Protein 7Y5J (pdb70)

B-factor: mean 24.88, std 18.6, range [5.03, 132.29]

Solvent-accessible surface area: 5828 Å² total; per-residue (Å²): 117,142,4,51,9,25,126,20,89,11,68,140,112,6,148,90,42,71,105,3,110,8,92,0,49,11,173,122,12,96,40,117,22,75,28,16,0,38,45,103,62,135,121,22,125,84,32,184,56,24,48,36,79,104,74,76,159,88,12,0,23,0,0,0,65,108,3,40,82,157,8,58,2,62,2,20,0,72,0,62,14,164,64,19,156,42,60,15,84,22,117,0,110,11,133

Nearest PDB structures (foldseek):
  7y5j-assembly1_A  TM=1.011E+00  e=2.094E-19  Chelicerata
  7y4x-assembly1_B  TM=9.498E-01  e=1.208E-09  Chelicerata
  1g1c-assembly2_B  TM=8.730E-01  e=9.684E-08  Homo sapiens
  3dmk-assembly1_A  TM=9.081E-01  e=1.177E-06  Drosophila melanogaster
  3dmk-assembly2_C-2  TM=9.012E-01  e=4.711E-06  Drosophila melanogaster

Foldseek 3Di:
DEWDWDAKEWDDAAEAFAKTKIKTFIDDDDDQKDKWKDFVHHTDDDDDQWHWDAPDNGMIMIMGGRDDQVPWGKMKMKMDDPVGIDMYIYTDDYD

Sequence (95 aa):
DFPVISPFTFPTNVRLGEQVRVFCTVRRGNPPFSFAWFKEGEKLITGQHIEVENTDKYTSKLGILNVSTLDIGNYTCEITNQDGKDSATSRLIVE

Radius of gyration: 13.23 Å; Cα contacts (8 Å, |Δi|>4): 235; chains: 1; bounding box: 20×27×39 Å

Structure (mmCIF, N/CA/C/O backbone):
data_7Y5J
#
_entry.id   7Y5J
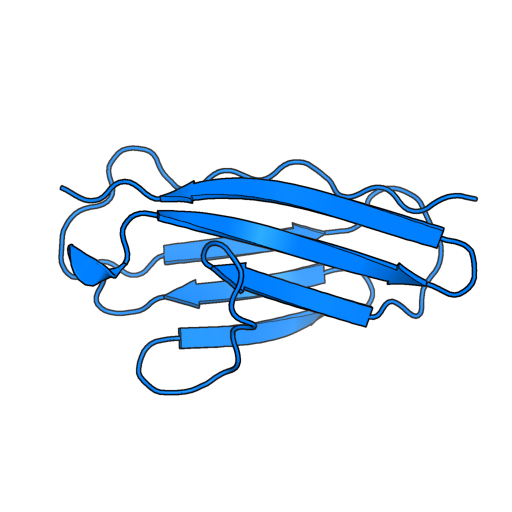#
_cell.length_a   64.773
_cell.length_b   64.773
_cell.length_c   113.046
_cell.angle_alpha   90.000
_cell.angle_beta   90.000
_cell.angle_gamma   120.000
#
_symmetry.space_group_name_H-M   'P 65 2 2'
#
loop_
_entity.id
_entity.type
_entity.pdbx_description
1 polymer 'Down Syndrome Cell Adhesion Molecules'
2 water water
#
loop_
_atom_site.group_PDB
_atom_site.id
_atom_site.type_symbol
_atom_site.label_atom_id
_atom_site.label_alt_id
_atom_site.label_comp_id
_atom_site.label_asym_id
_atom_site.label_entity_id
_atom_site.label_seq_id
_atom_site.pdbx_PDB_ins_code
_atom_site.Cartn_x
_atom_site.Cartn_y
_atom_site.Cartn_z
_atom_site.occupancy
_atom_site.B_iso_or_equiv
_atom_site.auth_seq_id
_atom_site.auth_comp_id
_atom_site.auth_asym_id
_atom_site.auth_atom_id
_atom_site.pdbx_PDB_model_num
ATOM 1 N N . ASP A 1 6 ? 17.149 -10.884 -28.262 1.00 64.06 1 ASP A N 1
ATOM 2 C CA . ASP A 1 6 ? 16.536 -12.044 -27.623 1.00 74.93 1 ASP A CA 1
ATOM 3 C C . ASP A 1 6 ? 16.254 -11.742 -26.151 1.00 64.09 1 ASP A C 1
ATOM 4 O O . ASP A 1 6 ? 17.133 -11.278 -25.419 1.00 51.69 1 ASP A O 1
ATOM 12 N N . PHE A 1 7 ? 15.023 -12.009 -25.732 1.00 82.30 2 PHE A N 1
ATOM 13 C CA . PHE A 1 7 ? 14.607 -11.707 -24.366 1.00 56.66 2 PHE A CA 1
ATOM 14 C C . PHE A 1 7 ? 15.246 -12.689 -23.393 1.00 51.27 2 PHE A C 1
ATOM 15 O O . PHE A 1 7 ? 15.175 -13.902 -23.613 1.00 58.83 2 PHE A O 1
ATOM 31 N N . PRO A 1 8 ? 15.865 -12.219 -22.314 1.00 45.07 3 PRO A N 1
ATOM 32 C CA . PRO A 1 8 ? 16.573 -13.137 -21.415 1.00 44.26 3 PRO A CA 1
ATOM 33 C C . PRO A 1 8 ? 15.612 -13.941 -20.556 1.00 29.52 3 PRO A C 1
ATOM 34 O O . PRO A 1 8 ? 14.528 -13.481 -20.194 1.00 27.72 3 PRO A O 1
ATOM 45 N N . VAL A 1 9 ? 16.030 -15.164 -20.234 1.00 27.68 4 VAL A N 1
ATOM 46 C CA . VAL A 1 9 ? 15.190 -16.108 -19.506 1.00 33.28 4 VAL A CA 1
ATOM 47 C C . VAL A 1 9 ? 16.036 -16.837 -18.473 1.00 20.64 4 VAL A C 1
ATOM 48 O O . VAL A 1 9 ? 17.075 -17.414 -18.815 1.00 20.20 4 VAL A O 1
ATOM 61 N N . ILE A 1 10 ? 15.575 -16.826 -17.209 1.00 16.21 5 ILE A N 1
ATOM 62 C CA . ILE A 1 10 ? 16.245 -17.519 -16.111 1.00 16.85 5 ILE A CA 1
ATOM 63 C C . ILE A 1 10 ? 15.838 -18.983 -16.117 1.00 14.62 5 ILE A C 1
ATOM 64 O O . ILE A 1 10 ? 14.665 -19.311 -16.336 1.00 19.02 5 ILE A O 1
ATOM 80 N N . SER A 1 11 ? 16.794 -19.860 -15.850 1.00 15.67 6 SER A N 1
ATOM 81 C CA . SER A 1 11 ? 16.458 -21.260 -15.604 1.00 14.04 6 SER A CA 1
ATOM 82 C C . SER A 1 11 ? 15.860 -21.395 -14.211 1.00 15.69 6 SER A C 1
ATOM 83 O O . SER A 1 11 ? 16.451 -20.910 -13.244 1.00 14.74 6 SER A O 1
ATOM 91 N N . PRO A 1 12 ? 14.705 -22.035 -14.063 1.00 13.88 7 PRO A N 1
ATOM 92 C CA . PRO A 1 12 ? 14.111 -22.162 -12.726 1.00 12.84 7 PRO A CA 1
ATOM 93 C C . PRO A 1 12 ? 15.100 -22.761 -11.740 1.00 12.82 7 PRO A C 1
ATOM 94 O O . PRO A 1 12 ? 15.942 -23.587 -12.096 1.00 15.56 7 PRO A O 1
ATOM 105 N N . PHE A 1 13 ? 14.998 -22.329 -10.487 1.00 10.98 8 PHE A N 1
ATOM 106 C CA . PHE A 1 13 ? 15.823 -22.870 -9.423 1.00 10.81 8 PHE A CA 1
ATOM 107 C C . PHE A 1 13 ? 14.920 -23.272 -8.272 1.00 9.77 8 PHE A C 1
ATOM 108 O O . PHE A 1 13 ? 13.783 -22.816 -8.159 1.00 10.98 8 PHE A O 1
ATOM 125 N N . THR A 1 14 ? 15.439 -24.152 -7.419 1.00 12.08 9 THR A N 1
ATOM 126 C CA . THR A 1 14 ? 14.720 -24.614 -6.240 1.00 10.01 9 THR A CA 1
ATOM 127 C C . THR A 1 14 ? 15.701 -24.798 -5.092 1.00 9.55 9 THR A C 1
ATOM 128 O O . THR A 1 14 ? 16.845 -25.208 -5.307 1.00 12.72 9 THR A O 1
ATOM 134 N N . PHE A 1 15 ? 15.250 -24.499 -3.875 1.00 9.78 10 PHE A N 1
ATOM 135 C CA . PHE A 1 15 ? 16.027 -24.794 -2.691 1.00 9.41 10 PHE A CA 1
ATOM 136 C C . PHE A 1 15 ? 15.943 -26.295 -2.413 1.00 10.72 10 PHE A C 1
ATOM 137 O O . PHE A 1 15 ? 15.014 -26.974 -2.864 1.00 11.84 10 PHE A O 1
ATOM 154 N N . PRO A 1 16 ? 16.904 -26.842 -1.669 1.00 12.30 11 PRO A N 1
ATOM 155 C CA . PRO A 1 16 ? 16.811 -28.253 -1.282 1.00 13.12 11 PRO A CA 1
ATOM 156 C C . PRO A 1 16 ? 15.579 -28.495 -0.422 1.00 16.53 11 PRO A C 1
ATOM 157 O O . PRO A 1 16 ? 15.045 -27.585 0.218 1.00 14.98 11 PRO A O 1
ATOM 168 N N . THR A 1 17 ? 15.136 -29.748 -0.402 1.00 18.11 12 THR A N 1
ATOM 169 C CA . THR A 1 17 ? 13.841 -30.073 0.186 1.00 19.56 12 THR A CA 1
ATOM 170 C C . THR A 1 17 ? 13.906 -30.493 1.646 1.00 33.97 12 THR A C 1
ATOM 171 O O . THR A 1 17 ? 12.849 -30.628 2.276 1.00 43.19 12 THR A O 1
ATOM 182 N N . ASN A 1 18 ? 15.094 -30.720 2.196 1.00 18.14 13 ASN A N 1
ATOM 183 C CA . ASN A 1 18 ? 15.216 -31.230 3.556 1.00 27.61 13 ASN A CA 1
ATOM 184 C C . ASN A 1 18 ? 16.187 -30.383 4.362 1.00 24.34 13 ASN A C 1
ATOM 185 O O . ASN A 1 18 ? 16.999 -30.905 5.133 1.00 28.28 13 ASN A O 1
ATOM 196 N N . VAL A 1 19 ? 16.105 -29.059 4.203 1.00 18.76 14 VAL A N 1
ATOM 197 C CA . VAL A 1 19 ? 17.047 -28.167 4.872 1.00 22.01 14 VAL A CA 1
ATOM 198 C C . VAL A 1 19 ? 16.784 -28.164 6.373 1.00 21.26 14 VAL A C 1
ATOM 199 O O . VAL A 1 19 ? 15.649 -27.960 6.821 1.00 24.20 14 VAL A O 1
ATOM 212 N N . ARG A 1 20 ? 17.841 -28.349 7.159 1.00 22.82 15 ARG A N 1
ATOM 213 C CA . ARG A 1 20 ? 17.766 -28.307 8.611 1.00 25.27 15 ARG A CA 1
ATOM 214 C C . ARG A 1 20 ? 18.549 -27.111 9.147 1.00 20.44 15 ARG A C 1
ATOM 215 O O . ARG A 1 20 ? 19.431 -26.561 8.477 1.00 19.25 15 ARG A O 1
ATOM 236 N N . LEU A 1 21 ? 18.200 -26.714 10.369 1.00 21.65 16 LEU A N 1
ATOM 237 C CA . LEU A 1 21 ? 18.865 -25.600 11.029 1.00 20.11 16 LEU A CA 1
ATOM 238 C C . LEU A 1 21 ? 20.375 -25.792 11.029 1.00 20.21 16 LEU A C 1
ATOM 239 O O . LEU A 1 21 ? 20.881 -26.888 11.298 1.00 23.58 16 LEU A O 1
ATOM 255 N N . GLY A 1 22 ? 21.093 -24.707 10.749 1.00 19.18 17 GLY A N 1
ATOM 256 C CA . GLY A 1 22 ? 22.535 -24.706 10.803 1.00 19.63 17 GLY A CA 1
ATOM 257 C C . GLY A 1 22 ? 23.227 -25.139 9.536 1.00 18.92 17 GLY A C 1
ATOM 258 O O . GLY A 1 22 ? 24.457 -25.017 9.446 1.00 21.71 17 GLY A O 1
ATOM 262 N N . GLU A 1 23 ? 22.489 -25.631 8.551 1.00 17.50 18 GLU A N 1
ATOM 263 C CA . GLU A 1 23 ? 23.107 -26.017 7.301 1.00 19.07 18 GLU A CA 1
ATOM 264 C C . GLU A 1 23 ? 23.411 -24.781 6.461 1.00 18.02 18 GLU A C 1
ATOM 265 O O . GLU A 1 23 ? 22.956 -23.669 6.746 1.00 17.23 18 GLU A O 1
ATOM 277 N N . GLN A 1 24 ? 24.215 -24.983 5.424 1.00 15.97 19 GLN A N 1
ATOM 278 C CA . GLN A 1 24 ? 24.477 -23.973 4.414 1.00 14.81 19 GLN A CA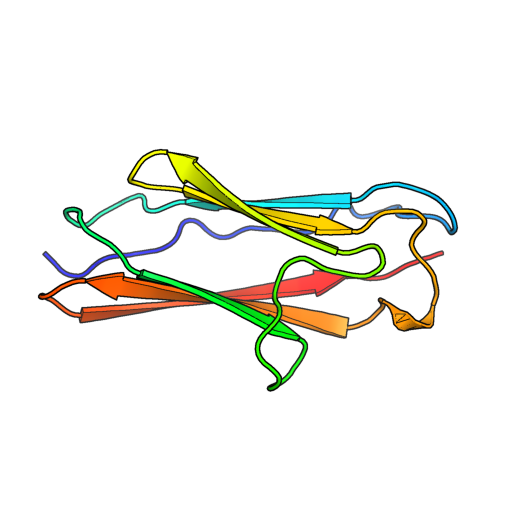 1
ATOM 279 C C . GLN A 1 24 ? 23.621 -24.282 3.193 1.00 14.68 19 GLN A C 1
ATOM 280 O O . GLN A 1 24 ? 23.420 -25.447 2.839 1.00 22.41 19 GLN A O 1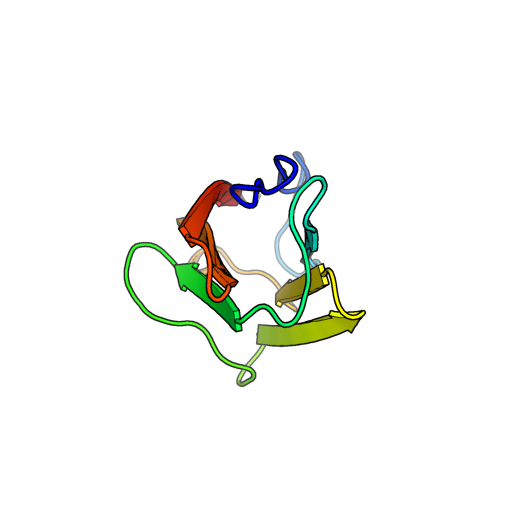
ATOM 294 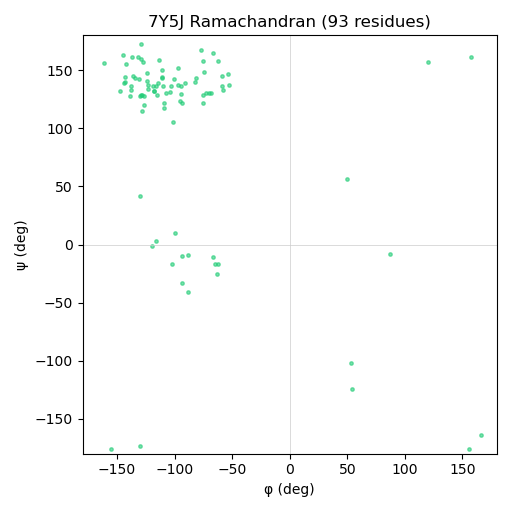N N . VAL A 1 25 ? 23.114 -23.226 2.551 1.00 10.13 20 VAL A N 1
ATOM 295 C CA . VAL A 1 25 ? 22.271 -23.337 1.366 1.00 12.41 20 VAL A CA 1
ATOM 296 C C . VAL A 1 25 ? 22.829 -22.406 0.296 1.00 8.34 20 VAL A C 1
ATOM 297 O O . VAL A 1 25 ? 23.031 -21.216 0.551 1.00 16.23 20 VAL A O 1
ATOM 310 N N . ARG A 1 26 ? 23.062 -22.945 -0.900 1.00 9.71 21 ARG A N 1
ATOM 311 C CA . ARG A 1 26 ? 23.495 -22.153 -2.041 1.00 8.58 21 ARG A CA 1
ATOM 312 C C . ARG A 1 26 ? 22.583 -22.471 -3.214 1.00 8.62 21 ARG A C 1
ATOM 313 O O . ARG A 1 26 ? 22.373 -23.648 -3.528 1.00 11.16 21 ARG A O 1
ATOM 334 N N . VAL A 1 27 ? 22.035 -21.435 -3.846 1.00 6.57 22 VAL A N 1
ATOM 335 C CA . VAL A 1 27 ? 21.237 -21.597 -5.056 1.00 6.44 22 VAL A CA 1
ATOM 336 C C . VAL A 1 27 ? 21.802 -20.674 -6.129 1.00 6.36 22 VAL A C 1
ATOM 337 O O . VAL A 1 27 ? 22.478 -19.681 -5.843 1.00 6.60 22 VAL A O 1
ATOM 350 N N . PHE A 1 28 ? 21.521 -21.022 -7.382 1.00 6.62 23 PHE A N 1
ATOM 351 C CA . PHE A 1 28 ? 22.119 -20.346 -8.525 1.00 6.91 23 PHE A CA 1
ATOM 3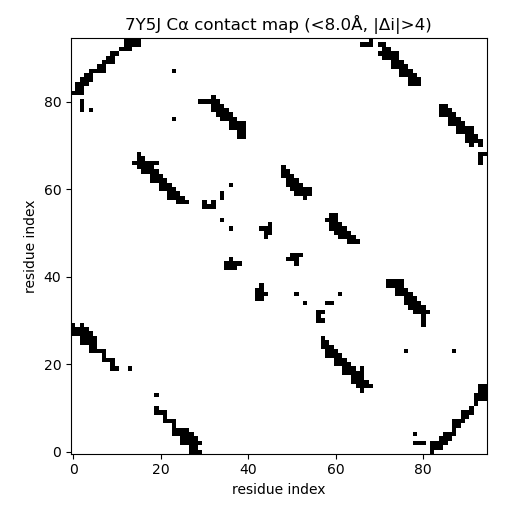52 C C . PHE A 1 28 ? 21.052 -19.907 -9.501 1.00 7.05 23 PHE A C 1
ATOM 353 O O . PHE A 1 28 ? 20.212 -20.710 -9.925 1.00 10.74 23 PHE A O 1
ATOM 370 N N . CYS A 1 29 ? 21.118 -18.627 -9.857 1.00 7.14 24 CYS A N 1
ATOM 371 C CA . CYS A 1 29 ? 20.274 -17.980 -10.858 1.00 8.63 24 CYS A CA 1
ATOM 372 C C . CYS A 1 29 ? 21.093 -17.856 -12.141 1.00 8.47 24 CYS A C 1
ATOM 373 O O . CYS A 1 29 ? 21.996 -17.021 -12.221 1.00 11.46 24 CYS A O 1
ATOM 380 N N . THR A 1 30 ? 20.795 -18.689 -13.142 1.00 10.45 25 THR A N 1
ATOM 381 C CA . THR A 1 30 ? 21.589 -18.718 -14.360 1.00 10.36 25 THR A CA 1
ATOM 382 C C . THR A 1 30 ? 20.679 -18.466 -15.551 1.00 11.59 25 THR A C 1
ATOM 383 O O . THR A 1 30 ? 19.489 -18.797 -15.535 1.00 13.72 25 THR A O 1
ATOM 394 N N . VAL A 1 31 ? 21.257 -17.819 -16.554 1.00 12.38 26 VAL A N 1
ATOM 395 C CA . VAL A 1 31 ? 20.540 -17.390 -17.747 1.00 13.76 26 VAL A CA 1
ATOM 396 C C . VAL A 1 31 ? 20.712 -18.436 -18.833 1.00 31.29 26 VAL A C 1
ATOM 397 O O . VAL A 1 31 ? 21.837 -18.706 -19.268 1.00 30.44 26 VAL A O 1
ATOM 410 N N . ARG A 1 32 ? 19.597 -18.953 -19.333 1.00 35.40 27 ARG A N 1
ATOM 411 C CA . ARG A 1 32 ? 19.647 -19.936 -20.406 1.00 42.47 27 ARG A CA 1
ATOM 412 C C . ARG A 1 32 ? 19.533 -19.322 -21.796 1.00 41.93 27 ARG A C 1
ATOM 413 O O . ARG A 1 32 ? 20.112 -19.859 -22.747 1.00 45.38 27 ARG A O 1
ATOM 434 N N . ARG A 1 33 ? 18.783 -18.232 -21.943 1.00 34.27 28 ARG A N 1
ATOM 435 C CA . ARG A 1 33 ? 18.693 -17.497 -23.197 1.00 28.56 28 ARG A CA 1
ATOM 436 C C . ARG A 1 33 ? 18.907 -16.020 -22.912 1.00 19.84 28 ARG A C 1
ATOM 437 O O . ARG A 1 33 ? 18.444 -15.512 -21.887 1.00 21.19 28 ARG A O 1
ATOM 458 N N . GLY A 1 34 ? 19.591 -15.337 -23.825 1.00 19.03 29 GLY A N 1
ATOM 459 C CA . GLY A 1 34 ? 19.821 -13.911 -23.692 1.00 21.05 29 GLY A CA 1
ATOM 460 C C . GLY A 1 34 ? 21.292 -13.572 -23.632 1.00 17.84 29 GLY A C 1
ATOM 461 O O . GLY A 1 34 ? 22.106 -14.422 -23.274 1.00 20.74 29 GLY A O 1
ATOM 465 N N . ASN A 1 35 ? 21.658 -12.349 -23.971 1.00 18.06 30 ASN A N 1
ATOM 466 C CA . ASN A 1 35 ? 23.066 -12.054 -24.090 1.00 22.56 30 ASN A CA 1
ATOM 467 C C . ASN A 1 35 ? 23.560 -11.144 -22.984 1.00 15.57 30 ASN A C 1
ATOM 468 O O . ASN A 1 35 ? 22.916 -10.140 -22.649 1.00 17.11 30 ASN A O 1
ATOM 479 N N . PRO A 1 36 ? 24.723 -11.437 -22.415 1.00 16.33 31 PRO A N 1
ATOM 480 C CA . PRO A 1 36 ? 25.320 -10.556 -21.416 1.00 15.70 31 PRO A CA 1
ATOM 481 C C . PRO A 1 36 ? 25.732 -9.238 -22.044 1.00 16.14 31 PRO A C 1
ATOM 482 O O . PRO A 1 36 ? 25.828 -9.128 -23.276 1.00 19.90 31 PRO A O 1
ATOM 493 N N . PRO A 1 37 ? 26.005 -8.210 -21.234 1.00 14.66 32 PRO A N 1
ATOM 494 C CA . PRO A 1 37 ? 26.047 -8.235 -19.769 1.00 13.68 32 PRO A CA 1
ATOM 495 C C . PRO A 1 37 ? 24.687 -8.131 -19.097 1.00 13.14 32 PRO A C 1
ATOM 496 O O . PRO A 1 37 ? 23.793 -7.426 -19.579 1.00 13.56 32 PRO A O 1
ATOM 507 N N . PHE A 1 38 ? 24.548 -8.859 -17.991 1.00 12.34 33 PHE A N 1
ATOM 508 C CA . PHE A 1 38 ? 23.348 -8.843 -17.177 1.00 12.48 33 PHE A CA 1
ATOM 509 C C . PHE A 1 38 ? 23.616 -8.178 -15.837 1.00 11.77 33 PHE A C 1
ATOM 510 O O . PHE A 1 38 ? 24.722 -8.261 -15.294 1.00 13.96 33 PHE A O 1
ATOM 527 N N . SER A 1 39 ? 22.577 -7.557 -15.297 1.00 11.91 34 SER A N 1
ATOM 528 C CA . SER A 1 39 ? 22.483 -7.297 -13.869 1.00 11.73 34 SER A CA 1
ATOM 529 C C . SER A 1 39 ? 21.762 -8.461 -13.210 1.00 10.94 34 SER A C 1
ATOM 530 O O . SER A 1 39 ? 20.791 -8.982 -13.758 1.00 10.90 34 SER A O 1
ATOM 538 N N . PHE A 1 40 ? 22.254 -8.876 -12.041 1.00 10.47 35 PHE A N 1
ATOM 539 C CA . PHE A 1 40 ? 21.609 -9.880 -11.209 1.00 9.86 35 PHE A CA 1
ATOM 540 C C . PHE A 1 40 ? 21.244 -9.234 -9.885 1.00 10.06 35 PHE A C 1
ATOM 541 O O . PHE A 1 40 ? 22.082 -8.561 -9.273 1.00 11.69 35 PHE A O 1
ATOM 558 N N . ALA A 1 41 ? 20.011 -9.442 -9.437 1.00 10.15 36 ALA A N 1
ATOM 559 C CA . ALA A 1 41 ? 19.575 -8.912 -8.154 1.00 10.50 36 ALA A CA 1
ATOM 560 C C . ALA A 1 41 ? 18.751 -9.966 -7.442 1.00 11.89 36 ALA A C 1
ATOM 561 O O . ALA A 1 41 ? 17.908 -10.625 -8.057 1.00 14.57 36 ALA A O 1
ATOM 568 N N . TRP A 1 42 ? 19.003 -10.126 -6.150 1.00 9.90 37 TRP A N 1
ATOM 569 C CA . TRP A 1 42 ? 18.249 -11.044 -5.317 1.00 9.67 37 TRP A CA 1
ATOM 570 C C . TRP A 1 42 ? 17.396 -10.273 -4.325 1.00 10.76 37 TRP A C 1
ATOM 571 O O . TRP A 1 42 ? 17.817 -9.239 -3.798 1.00 11.81 37 TRP A O 1
ATOM 592 N N . PHE A 1 43 ? 16.212 -10.806 -4.045 1.00 10.75 38 PHE A N 1
ATOM 593 C CA . PHE A 1 43 ? 15.262 -10.204 -3.125 1.00 11.74 38 PHE A CA 1
ATOM 594 C C . PHE A 1 43 ? 14.719 -11.285 -2.210 1.00 13.26 38 PHE A C 1
ATOM 595 O O . PHE A 1 43 ? 14.530 -12.428 -2.630 1.00 12.27 38 PHE A O 1
ATOM 612 N N . LYS A 1 44 ? 14.490 -10.942 -0.952 1.00 12.84 39 LYS A N 1
ATOM 613 C CA . LYS A 1 44 ? 13.725 -11.806 -0.068 1.00 13.43 39 LYS A CA 1
ATOM 614 C C . LYS A 1 44 ? 12.394 -11.115 0.160 1.00 24.81 39 LYS A C 1
ATOM 615 O O . LYS A 1 44 ? 12.354 -9.999 0.695 1.00 18.69 39 LYS A O 1
ATOM 634 N N . GLU A 1 45 ? 11.317 -11.763 -0.270 1.00 27.56 40 GLU A N 1
ATOM 635 C CA . GLU A 1 45 ? 10.066 -11.052 -0.428 1.00 36.17 40 GLU A CA 1
ATOM 636 C C . GLU A 1 45 ? 10.364 -9.839 -1.302 1.00 32.67 40 GLU A C 1
ATOM 637 O O . GLU A 1 45 ? 10.563 -9.987 -2.512 1.00 28.11 40 GLU A O 1
ATOM 643 N N . GLY A 1 46 ? 10.483 -8.648 -0.711 1.00 34.62 41 GLY A N 1
ATOM 644 C CA . GLY A 1 46 ? 10.708 -7.444 -1.492 1.00 35.63 41 GLY A CA 1
ATOM 645 C C . GLY A 1 46 ? 11.977 -6.654 -1.231 1.00 30.45 41 GLY A C 1
ATOM 646 O O . GLY A 1 46 ? 12.204 -5.638 -1.898 1.00 30.12 41 GLY A O 1
ATOM 650 N N . GLU A 1 47 ? 12.809 -7.081 -0.282 1.00 29.59 42 GLU A N 1
ATOM 651 C CA . GLU A 1 47 ? 14.026 -6.351 0.055 1.00 26.20 42 GLU A CA 1
ATOM 652 C C . GLU A 1 47 ? 15.224 -6.902 -0.714 1.00 18.80 42 GLU A C 1
ATOM 653 O O . GLU A 1 47 ? 15.423 -8.113 -0.785 1.00 15.65 42 GLU A O 1
ATOM 665 N N . LYS A 1 48 ? 16.043 -5.994 -1.243 1.00 21.14 43 LYS A N 1
ATOM 666 C CA . LYS A 1 48 ? 17.252 -6.377 -1.963 1.00 19.47 43 LYS A CA 1
ATOM 667 C C . LYS A 1 48 ? 18.281 -6.986 -1.019 1.00 18.78 43 LYS A C 1
ATOM 668 O O . LYS A 1 48 ? 18.595 -6.410 0.025 1.00 20.93 43 LYS A O 1
ATOM 687 N N . LEU A 1 49 ? 18.813 -8.145 -1.394 1.00 12.31 44 LEU A N 1
ATOM 688 C CA . LEU A 1 49 ? 19.828 -8.831 -0.610 1.00 11.69 44 LEU A CA 1
ATOM 689 C C . LEU A 1 49 ? 21.221 -8.533 -1.139 1.00 17.98 44 LEU A C 1
ATOM 690 O O . LEU A 1 49 ? 21.458 -8.571 -2.349 1.00 21.80 44 LEU A O 1
ATOM 706 N N . ILE A 1 50 ? 22.155 -8.280 -0.221 1.00 13.82 45 ILE A N 1
ATOM 707 C CA . ILE A 1 50 ? 23.551 -8.099 -0.581 1.00 15.00 45 ILE A CA 1
ATOM 708 C C . ILE A 1 50 ? 24.422 -8.844 0.415 1.00 15.38 45 ILE A C 1
ATOM 709 O O . ILE A 1 50 ? 23.997 -9.190 1.520 1.00 15.83 45 ILE A O 1
ATOM 725 N N . THR A 1 51 ? 25.659 -9.085 0.003 1.00 13.86 46 THR A N 1
ATOM 726 C CA . THR A 1 51 ? 26.589 -9.806 0.851 1.00 12.68 46 THR A CA 1
ATOM 727 C C . THR A 1 51 ? 26.760 -9.097 2.186 1.00 12.84 46 THR A C 1
ATOM 728 O O . THR A 1 51 ? 26.978 -7.881 2.244 1.00 17.05 46 THR A O 1
ATOM 739 N N . GLY A 1 52 ? 26.685 -9.871 3.253 1.00 12.41 47 GLY A N 1
ATOM 740 C CA . GLY A 1 52 ? 26.771 -9.366 4.606 1.00 13.53 47 GLY A CA 1
ATOM 741 C C . GLY A 1 52 ? 26.112 -10.336 5.553 1.00 13.23 47 GLY A C 1
ATOM 742 O O . GLY A 1 52 ? 25.327 -11.190 5.154 1.00 12.69 47 GLY A O 1
ATOM 746 N N . GLN A 1 53 ? 26.448 -10.201 6.833 1.00 13.81 48 GLN A N 1
ATOM 747 C CA . GLN A 1 53 ? 25.951 -11.127 7.842 1.00 15.21 48 GLN A CA 1
ATOM 748 C C . GLN A 1 53 ? 26.305 -12.542 7.400 1.00 12.05 48 GLN A C 1
ATOM 749 O O . GLN A 1 53 ? 27.472 -12.842 7.119 1.00 13.63 48 GLN A O 1
ATOM 763 N N . HIS A 1 54 ? 25.297 -13.401 7.291 1.00 11.71 49 HIS A N 1
ATOM 764 C CA . HIS A 1 54 ? 25.477 -14.786 6.881 1.00 11.07 49 HIS A CA 1
ATOM 765 C C . HIS A 1 54 ? 25.156 -15.020 5.414 1.00 15.29 49 HIS A C 1
ATOM 766 O O . HIS A 1 54 ? 25.097 -16.177 4.981 1.00 13.04 49 HIS A O 1
ATOM 779 N N . ILE A 1 55 ? 24.949 -13.961 4.643 1.00 11.73 50 ILE A N 1
ATOM 780 C CA . ILE A 1 55 ? 24.490 -14.062 3.263 1.00 11.35 50 ILE A CA 1
ATOM 781 C C . ILE A 1 55 ? 25.603 -13.654 2.309 1.00 9.10 50 ILE A C 1
ATOM 782 O O . ILE A 1 55 ? 26.391 -12.737 2.586 1.00 10.97 50 ILE A O 1
ATOM 798 N N . GLU A 1 56 ? 25.664 -14.351 1.183 1.00 15.27 51 GLU A N 1
ATOM 799 C CA . GLU A 1 56 ? 26.606 -14.091 0.106 1.00 14.69 51 GLU A CA 1
ATOM 800 C C . GLU A 1 56 ? 25.798 -13.946 -1.171 1.00 11.32 51 GLU A C 1
ATOM 801 O O . GLU A 1 56 ? 24.973 -14.809 -1.480 1.00 10.21 51 GLU A O 1
ATOM 813 N N . VAL A 1 57 ? 26.006 -12.853 -1.904 1.00 10.50 52 VAL A N 1
ATOM 814 C CA . VAL A 1 57 ? 25.430 -12.686 -3.233 1.00 8.29 52 VAL A CA 1
ATOM 815 C C . VAL A 1 57 ? 26.577 -12.359 -4.172 1.00 8.82 52 VAL A C 1
ATOM 816 O O . VAL A 1 57 ? 27.261 -11.344 -3.988 1.00 10.55 52 VAL A O 1
ATOM 829 N N . GLU A 1 58 ? 26.775 -13.195 -5.184 1.00 7.99 53 GLU A N 1
ATOM 830 C CA . GLU A 1 58 ? 28.022 -13.184 -5.934 1.00 11.54 53 GLU A CA 1
ATOM 831 C C . GLU A 1 58 ? 27.758 -13.561 -7.378 1.00 7.62 53 GLU A C 1
ATOM 832 O O . GLU A 1 58 ? 27.070 -14.542 -7.653 1.00 9.78 53 GLU A O 1
ATOM 844 N N . ASN A 1 59 ? 28.310 -12.787 -8.300 1.00 9.54 54 ASN A N 1
ATOM 845 C CA . ASN A 1 59 ? 28.303 -13.202 -9.696 1.00 11.20 54 ASN A CA 1
ATOM 846 C C . ASN A 1 59 ? 29.350 -14.299 -9.861 1.00 11.42 54 ASN A C 1
ATOM 847 O O . ASN A 1 59 ? 30.524 -14.101 -9.539 1.00 17.74 54 ASN A O 1
ATOM 858 N N . THR A 1 60 ? 28.911 -15.472 -10.321 1.00 8.26 55 THR A N 1
ATOM 859 C CA . THR A 1 60 ? 29.695 -16.685 -10.511 1.00 17.26 55 THR A CA 1
ATOM 860 C C . THR A 1 60 ? 30.339 -16.720 -11.892 1.00 9.65 55 THR A C 1
ATOM 861 O O . THR A 1 60 ? 31.499 -17.120 -12.030 1.00 11.95 55 THR A O 1
ATOM 872 N N . ASP A 1 61 ? 29.601 -16.302 -12.912 1.00 11.44 56 ASP A N 1
ATOM 873 C CA . ASP A 1 61 ? 30.113 -16.141 -14.264 1.00 9.74 56 ASP A CA 1
ATOM 874 C C . ASP A 1 61 ? 29.212 -15.108 -14.924 1.00 10.68 56 ASP A C 1
ATOM 875 O O . ASP A 1 61 ? 28.330 -14.538 -14.280 1.00 12.01 56 ASP A O 1
ATOM 884 N N . LYS A 1 62 ? 29.447 -14.853 -16.209 1.00 14.71 57 LYS A N 1
ATOM 885 C CA . LYS A 1 62 ? 28.701 -13.792 -16.872 1.00 12.94 57 LYS A CA 1
ATOM 886 C C . LYS A 1 62 ? 27.219 -14.107 -17.000 1.00 12.49 57 LYS A C 1
ATOM 887 O O . LYS A 1 62 ? 26.433 -13.208 -17.329 1.00 15.22 57 LYS A O 1
ATOM 906 N N . TYR A 1 63 ? 26.817 -15.348 -16.725 1.00 11.29 58 TYR A N 1
ATOM 907 C CA . TYR A 1 63 ? 25.442 -15.782 -16.866 1.00 11.36 58 TYR A CA 1
ATOM 908 C C . TYR A 1 63 ? 24.799 -16.181 -15.550 1.00 8.76 58 TYR A C 1
ATOM 909 O O . TYR A 1 63 ? 23.653 -16.630 -15.554 1.00 8.62 58 TYR A O 1
ATOM 927 N N . THR A 1 64 ? 25.497 -16.044 -14.424 1.00 7.39 59 THR A N 1
ATOM 928 C CA . THR A 1 64 ? 25.057 -16.697 -13.205 1.00 6.75 59 THR A CA 1
ATOM 929 C C . THR A 1 64 ? 25.318 -15.854 -11.972 1.00 6.37 59 THR A C 1
ATOM 930 O O . THR A 1 64 ? 26.394 -15.269 -11.827 1.00 8.55 59 THR A O 1
ATOM 941 N N . SER A 1 65 ? 24.343 -15.844 -11.064 1.00 7.17 60 SER A N 1
ATOM 942 C CA . SER A 1 65 ? 24.494 -15.273 -9.731 1.00 5.67 60 SER A CA 1
ATOM 943 C C . SER A 1 65 ? 24.180 -16.317 -8.665 1.00 8.44 60 SER A C 1
ATOM 944 O O . SER A 1 65 ? 23.200 -17.060 -8.774 1.00 8.75 60 SER A O 1
ATOM 952 N N . LYS A 1 66 ? 25.006 -16.359 -7.625 1.00 5.29 61 LYS A N 1
ATOM 953 C CA . LYS A 1 66 ? 24.813 -17.251 -6.494 1.00 5.20 61 LYS A CA 1
ATOM 954 C C . LYS A 1 66 ? 24.256 -16.493 -5.300 1.00 5.03 61 LYS A C 1
ATOM 955 O O . LYS A 1 66 ? 24.733 -15.400 -4.967 1.00 5.92 61 LYS A O 1
ATOM 974 N N . LEU A 1 67 ? 23.271 -17.097 -4.644 1.00 5.29 62 LEU A N 1
ATOM 975 C CA . LEU A 1 67 ? 22.834 -16.717 -3.306 1.00 5.55 62 LEU A CA 1
ATOM 976 C C . LEU A 1 67 ? 23.270 -17.813 -2.340 1.00 5.46 62 LEU A C 1
ATOM 977 O O . LEU A 1 67 ? 22.882 -18.977 -2.500 1.00 6.57 62 LEU A O 1
ATOM 993 N N . GLY A 1 68 ? 24.065 -17.443 -1.348 1.00 6.55 63 GLY A N 1
ATOM 994 C CA . GLY A 1 68 ? 24.474 -18.363 -0.297 1.00 6.40 63 GLY A CA 1
ATOM 995 C C . GLY A 1 68 ? 23.999 -17.882 1.054 1.00 7.67 63 GLY A C 1
ATOM 996 O O . GLY A 1 68 ? 24.099 -16.691 1.368 1.00 9.47 63 GLY A O 1
ATOM 1000 N N . ILE A 1 69 ? 23.481 -18.812 1.855 1.00 10.81 64 ILE A N 1
ATOM 1001 C CA . ILE A 1 69 ? 22.961 -18.539 3.188 1.00 8.84 64 ILE A CA 1
ATOM 1002 C C . ILE A 1 69 ? 23.625 -19.515 4.146 1.00 11.37 64 ILE A C 1
ATOM 1003 O O . ILE A 1 69 ? 23.408 -20.726 4.043 1.00 14.08 64 ILE A O 1
ATOM 1019 N N . LEU A 1 70 ? 24.424 -19.002 5.074 1.00 12.89 65 LEU A N 1
ATOM 1020 C CA . LEU A 1 70 ? 25.126 -19.859 6.020 1.00 15.43 65 LEU A CA 1
ATOM 1021 C C . LEU A 1 70 ? 24.364 -19.945 7.337 1.00 13.22 65 LEU A C 1
ATOM 1022 O O . LEU A 1 70 ? 23.628 -19.028 7.716 1.00 13.33 65 LEU A O 1
ATOM 1038 N N . ASN A 1 71 ? 24.532 -21.072 8.024 1.00 15.37 66 ASN A N 1
ATOM 1039 C CA . ASN A 1 71 ? 23.961 -21.291 9.348 1.00 13.89 66 ASN A CA 1
ATOM 1040 C C . ASN A 1 71 ? 22.473 -20.945 9.369 1.00 15.65 66 ASN A C 1
ATOM 1041 O O . ASN A 1 71 ? 22.001 -20.159 10.193 1.00 14.99 66 ASN A O 1
ATOM 1052 N N . VAL A 1 72 ? 21.730 -21.597 8.468 1.00 13.55 67 VAL A N 1
ATOM 1053 C CA . VAL A 1 72 ? 20.346 -21.206 8.237 1.00 15.04 67 VAL A CA 1
ATOM 1054 C C . VAL A 1 72 ? 19.531 -21.315 9.517 1.00 11.65 67 VAL A C 1
ATOM 1055 O O . VAL A 1 72 ? 19.737 -22.209 10.356 1.00 15.14 67 VAL A O 1
ATOM 1068 N N . SER A 1 73 ? 18.587 -20.395 9.662 1.00 13.04 68 SER A N 1
ATOM 1069 C CA . SER A 1 73 ? 17.726 -20.292 10.823 1.00 13.64 68 SER A CA 1
ATOM 1070 C C . SER A 1 73 ? 16.285 -20.217 10.345 1.00 15.81 68 SER A C 1
ATOM 1071 O O . SER A 1 73 ? 16.013 -20.088 9.147 1.00 15.35 68 SER A O 1
ATOM 1079 N N . THR A 1 74 ? 15.350 -20.281 11.299 1.00 19.27 69 THR A N 1
ATOM 1080 C CA . THR A 1 74 ? 13.946 -20.129 10.927 1.00 20.15 69 THR A CA 1
ATOM 1081 C C . THR A 1 74 ? 13.688 -18.747 10.340 1.00 17.95 69 THR A C 1
ATOM 1082 O O . THR A 1 74 ? 12.759 -18.574 9.542 1.00 18.48 69 THR A O 1
ATOM 1093 N N . LEU A 1 75 ? 14.514 -17.755 10.707 1.00 14.99 70 LEU A N 1
ATOM 1094 C CA . LEU A 1 75 ? 14.376 -16.412 10.157 1.00 16.00 70 LEU A CA 1
ATOM 1095 C C . LEU A 1 75 ? 14.658 -16.374 8.663 1.00 14.86 70 LEU A C 1
ATOM 1096 O O . LEU A 1 75 ? 14.308 -15.390 8.001 1.00 18.10 70 LEU A O 1
ATOM 1112 N N . ASP A 1 76 ? 15.307 -17.408 8.118 1.00 13.60 71 ASP A N 1
ATOM 1113 C CA . ASP A 1 76 ? 15.631 -17.446 6.700 1.00 10.59 71 ASP A CA 1
ATOM 1114 C C . ASP A 1 76 ? 14.526 -18.057 5.858 1.00 9.66 71 ASP A C 1
ATOM 1115 O O . ASP A 1 76 ? 14.587 -17.967 4.626 1.00 9.96 71 ASP A O 1
ATOM 1124 N N . ILE A 1 77 ? 13.502 -18.636 6.486 1.00 11.21 72 ILE A N 1
ATOM 1125 C CA . ILE A 1 77 ? 12.368 -19.148 5.731 1.00 10.77 72 ILE A CA 1
ATOM 1126 C C . ILE A 1 77 ? 11.736 -18.010 4.942 1.00 11.60 72 ILE A C 1
ATOM 1127 O O . ILE A 1 77 ? 11.544 -16.902 5.458 1.00 14.06 72 ILE A O 1
ATOM 1143 N N . GLY A 1 78 ? 11.404 -18.276 3.689 1.00 10.15 73 GLY A N 1
ATOM 1144 C CA . GLY A 1 78 ? 10.710 -17.284 2.898 1.00 11.29 73 GLY A CA 1
ATOM 1145 C C . GLY A 1 78 ? 10.917 -17.481 1.414 1.00 10.54 73 GLY A C 1
ATOM 1146 O O . GLY A 1 78 ? 11.539 -18.445 0.956 1.00 9.14 73 GLY A O 1
ATOM 1150 N N . ASN A 1 79 ? 10.362 -16.533 0.669 1.00 9.84 74 ASN A N 1
ATOM 1151 C CA . ASN A 1 79 ? 10.435 -16.534 -0.784 1.00 9.84 74 ASN A CA 1
ATOM 1152 C C . ASN A 1 79 ? 11.606 -15.687 -1.243 1.00 14.20 74 ASN A C 1
ATOM 1153 O O . ASN A 1 79 ? 11.743 -14.532 -0.834 1.00 11.35 74 ASN A O 1
ATOM 1164 N N . TYR A 1 80 ? 12.428 -16.257 -2.116 1.00 7.79 75 TYR A N 1
ATOM 1165 C CA . TYR A 1 80 ? 13.602 -15.596 -2.657 1.00 6.86 75 TYR A CA 1
ATOM 1166 C C . TYR A 1 80 ? 13.445 -15.457 -4.157 1.00 7.97 75 TYR A C 1
ATOM 1167 O O . TYR A 1 80 ? 13.094 -16.422 -4.844 1.00 9.75 75 TYR A O 1
ATOM 1185 N N . THR A 1 81 ? 13.705 -14.261 -4.661 1.00 7.55 76 THR A N 1
ATOM 1186 C CA . THR A 1 81 ? 13.528 -13.950 -6.066 1.00 7.43 76 THR A CA 1
ATOM 1187 C C . THR A 1 81 ? 14.832 -13.443 -6.646 1.00 8.03 76 THR A C 1
ATOM 1188 O O . THR A 1 81 ? 15.507 -12.600 -6.046 1.00 7.74 76 THR A O 1
ATOM 1199 N N . CYS A 1 82 ? 15.186 -13.963 -7.814 1.00 7.22 77 CYS A N 1
ATOM 1200 C CA . CYS A 1 82 ? 16.282 -13.438 -8.607 1.00 9.21 77 CYS A CA 1
ATOM 1201 C C . CYS A 1 82 ? 15.713 -12.718 -9.820 1.00 9.62 77 CYS A C 1
ATOM 1202 O O . CYS A 1 82 ? 14.839 -13.256 -10.507 1.00 8.20 77 CYS A O 1
ATOM 1209 N N . GLU A 1 83 ? 16.182 -11.496 -10.060 1.00 10.69 78 GLU A N 1
ATOM 1210 C CA . GLU A 1 83 ? 15.810 -10.727 -11.237 1.00 10.86 78 GLU A CA 1
ATOM 1211 C C . GLU A 1 83 ? 17.054 -10.523 -12.084 1.00 10.97 78 GLU A C 1
ATOM 1212 O O . GLU A 1 83 ? 18.085 -10.082 -11.572 1.00 11.43 78 GLU A O 1
ATOM 1224 N N . ILE A 1 84 ? 16.967 -10.845 -13.372 1.00 10.92 79 ILE A N 1
ATOM 1225 C CA . ILE A 1 84 ? 18.057 -10.600 -14.309 1.00 11.31 79 ILE A CA 1
ATOM 1226 C C . ILE A 1 84 ? 17.586 -9.573 -15.326 1.00 11.51 79 ILE A C 1
ATOM 1227 O O . ILE A 1 84 ? 16.441 -9.621 -15.791 1.00 12.16 79 ILE A O 1
ATOM 1243 N N . THR A 1 85 ? 18.476 -8.649 -15.672 1.00 11.93 80 THR A N 1
ATOM 1244 C CA . THR A 1 85 ? 18.161 -7.579 -16.601 1.00 12.24 80 THR A CA 1
ATOM 1245 C C . THR A 1 85 ? 19.332 -7.389 -17.549 1.00 12.74 80 THR A C 1
ATOM 1246 O O . THR A 1 85 ? 20.479 -7.334 -17.106 1.00 13.18 80 THR A O 1
ATOM 1257 N N . ASN A 1 86 ? 19.049 -7.290 -18.843 1.00 13.00 81 ASN A N 1
ATOM 1258 C CA . ASN A 1 86 ? 20.065 -6.833 -19.787 1.00 13.68 81 ASN A CA 1
ATOM 1259 C C . ASN A 1 86 ? 19.456 -5.725 -20.639 1.00 13.90 81 ASN A C 1
ATOM 1260 O O . ASN A 1 86 ? 18.334 -5.273 -20.378 1.00 13.73 81 ASN A O 1
ATOM 1271 N N . GLN A 1 87 ? 20.187 -5.277 -21.654 1.00 14.55 82 GLN A N 1
ATOM 1272 C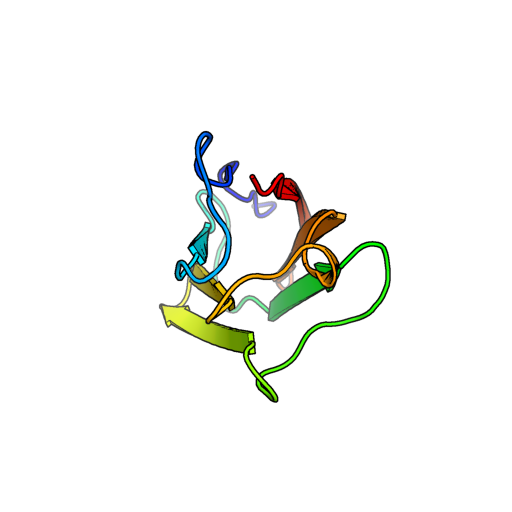 CA . GLN A 1 87 ? 19.704 -4.171 -22.471 1.00 14.91 82 GLN A CA 1
ATOM 1273 C C . GLN A 1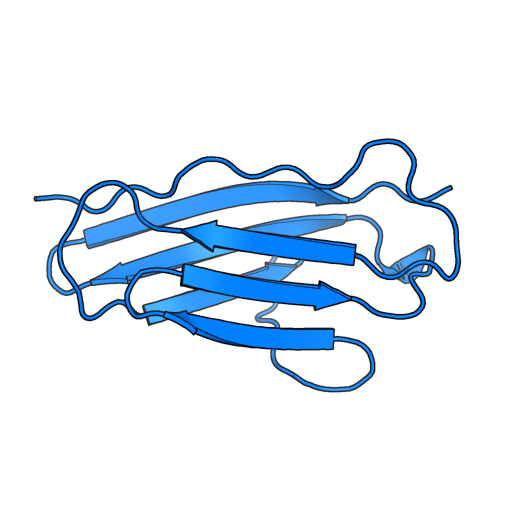 87 ? 18.407 -4.495 -23.201 1.00 15.56 82 GLN A C 1
ATOM 1274 O O . GLN A 1 87 ? 17.734 -3.572 -23.682 1.00 19.02 82 GLN A O 1
ATOM 1288 N N . ASP A 1 88 ? 18.042 -5.774 -23.308 1.00 15.13 83 ASP A N 1
ATOM 1289 C CA . ASP A 1 88 ? 16.889 -6.186 -24.094 1.00 16.13 83 ASP A CA 1
ATOM 1290 C C . ASP A 1 88 ? 15.651 -6.508 -23.268 1.00 16.42 83 ASP A C 1
ATOM 1291 O O . ASP A 1 88 ? 14.555 -6.584 -23.833 1.00 22.34 83 ASP A O 1
ATOM 1300 N N . GLY A 1 89 ? 15.783 -6.725 -21.964 1.00 17.55 84 GLY A N 1
ATOM 1301 C CA . GLY A 1 89 ? 14.609 -7.008 -21.161 1.00 22.48 84 GLY A CA 1
ATOM 1302 C C . GLY A 1 89 ? 14.991 -7.560 -19.804 1.00 21.74 84 GLY A C 1
ATOM 1303 O O . GLY A 1 89 ? 16.141 -7.469 -19.383 1.00 16.09 84 GLY A O 1
ATOM 1307 N N . LYS A 1 90 ? 14.002 -8.147 -19.140 1.00 16.27 85 LYS A N 1
ATOM 1308 C CA . LYS A 1 90 ? 14.160 -8.610 -17.773 1.00 14.45 85 LYS A CA 1
ATOM 1309 C C . LYS A 1 90 ? 13.407 -9.917 -17.594 1.00 16.37 85 LYS A C 1
ATOM 1310 O O . LYS A 1 90 ? 12.433 -10.191 -18.302 1.00 21.05 85 LYS A O 1
ATOM 1329 N N . ASP A 1 91 ? 13.851 -10.707 -16.620 1.00 14.32 86 ASP A N 1
ATOM 1330 C CA . ASP A 1 91 ? 13.122 -11.888 -16.200 1.00 13.17 86 ASP A CA 1
ATOM 1331 C C . ASP A 1 91 ? 13.310 -12.049 -14.698 1.00 12.28 86 ASP A C 1
ATOM 1332 O O . ASP A 1 91 ? 14.207 -11.453 -14.100 1.00 13.02 86 ASP A O 1
ATOM 1341 N N . SER A 1 92 ? 12.440 -12.851 -14.096 1.00 12.44 87 SER A N 1
ATOM 1342 C CA . SER A 1 92 ? 12.408 -13.064 -12.655 1.00 12.78 87 SER A CA 1
ATOM 1343 C C . SER A 1 92 ? 12.060 -14.517 -12.377 1.00 13.63 87 SER A C 1
ATOM 1344 O O . SER A 1 92 ? 11.210 -15.096 -13.060 1.00 14.32 87 SER A O 1
ATOM 1352 N N . ALA A 1 93 ? 12.728 -15.102 -11.382 1.00 11.15 88 ALA A N 1
ATOM 1353 C CA . ALA A 1 93 ? 12.438 -16.459 -10.933 1.00 11.25 88 ALA A CA 1
ATOM 1354 C C . ALA A 1 93 ? 12.420 -16.469 -9.413 1.00 11.80 88 ALA A C 1
ATOM 1355 O O . ALA A 1 93 ? 13.182 -15.744 -8.769 1.00 10.97 88 ALA A O 1
ATOM 1362 N N . THR A 1 94 ? 11.542 -17.292 -8.846 1.00 13.90 89 THR A N 1
ATOM 1363 C CA . THR A 1 94 ? 11.393 -17.373 -7.404 1.00 13.52 89 THR A CA 1
ATOM 1364 C C . THR A 1 94 ? 11.408 -18.822 -6.947 1.00 11.33 89 THR A C 1
ATOM 1365 O O . THR A 1 94 ? 11.183 -19.755 -7.724 1.00 11.54 89 THR A O 1
ATOM 1376 N N . SER A 1 95 ? 11.673 -18.994 -5.658 1.00 10.12 90 SER A N 1
ATOM 1377 C CA . SER A 1 95 ? 11.513 -20.284 -5.005 1.00 10.10 90 SER A CA 1
ATOM 1378 C C . SER A 1 95 ? 11.451 -20.027 -3.510 1.00 10.01 90 SER A C 1
ATOM 1379 O O . SER A 1 95 ? 11.953 -19.013 -3.020 1.00 10.02 90 SER A O 1
ATOM 1387 N N . ARG A 1 96 ? 10.833 -20.957 -2.790 1.00 8.60 91 ARG A N 1
ATOM 1388 C CA . ARG A 1 96 ? 10.644 -20.811 -1.353 1.00 8.72 91 ARG A CA 1
ATOM 1389 C C . ARG A 1 96 ? 11.621 -21.700 -0.591 1.00 7.97 91 ARG A C 1
ATOM 1390 O O . ARG A 1 96 ? 11.752 -22.898 -0.885 1.00 9.71 91 ARG A O 1
ATOM 1411 N N . LEU A 1 97 ? 12.290 -21.110 0.400 1.00 8.07 92 LEU A N 1
ATOM 1412 C CA . LEU A 1 97 ? 1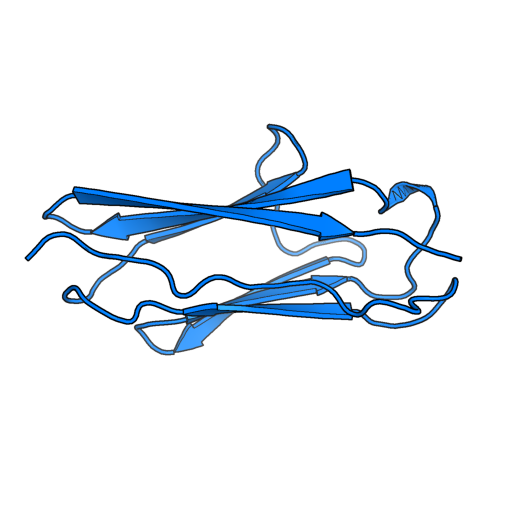3.156 -21.844 1.313 1.00 8.61 92 LEU A CA 1
ATOM 1413 C C . LEU A 1 97 ? 12.365 -22.230 2.557 1.00 9.55 92 LEU A C 1
ATOM 1414 O O . LEU A 1 97 ? 11.826 -21.364 3.257 1.00 9.76 92 LEU A O 1
ATOM 1430 N N . ILE A 1 98 ? 12.310 -23.528 2.830 1.00 10.33 93 ILE A N 1
ATOM 1431 C CA . ILE A 1 98 ? 11.675 -24.092 4.012 1.00 11.64 93 ILE A CA 1
ATOM 1432 C C . ILE A 1 98 ? 12.761 -24.762 4.836 1.00 12.18 93 ILE A C 1
ATOM 1433 O O . ILE A 1 98 ? 13.632 -25.437 4.284 1.00 15.73 93 ILE A O 1
ATOM 1449 N N . VAL A 1 99 ? 12.727 -24.557 6.151 1.00 27.32 94 VAL A N 1
ATOM 1450 C CA . VAL A 1 99 ? 13.776 -25.046 7.037 1.00 20.90 94 VAL A CA 1
ATOM 1451 C C . VAL A 1 99 ? 13.156 -25.926 8.110 1.00 25.71 94 VAL A C 1
ATOM 1452 O O . VAL A 1 99 ? 12.071 -25.628 8.621 1.00 38.51 94 VAL A O 1
ATOM 1465 N N . GLU A 1 100 ? 13.850 -27.017 8.435 1.00 32.60 95 GLU A N 1
ATOM 1466 C CA . GLU A 1 100 ? 13.483 -27.898 9.542 1.00 41.37 95 GLU A CA 1
ATOM 1467 C C . GLU A 1 100 ? 12.132 -28.559 9.312 1.00 56.52 95 GLU A C 1
ATOM 1468 O O . GLU A 1 100 ? 11.927 -29.715 9.685 1.00 66.83 95 GLU A O 1
#

Secondary structure (DSSP, 8-state):
---EEPP----SS--TT--EEEEEEEEES-S--EEEEEETTEEE-SBTTEEEEEEETTEEEEEE-S--GGG-EEEEEEEEETTEEEEEEEEE---